Protein AF-A0A1M6VNC9-F1 (afdb_monomer_lite)

Structure (mmCIF, N/CA/C/O backbone):
data_AF-A0A1M6VNC9-F1
#
_entry.id   AF-A0A1M6VNC9-F1
#
loop_
_atom_site.group_PDB
_atom_site.id
_atom_site.type_symbol
_atom_site.label_atom_id
_atom_site.label_alt_id
_atom_site.label_comp_id
_atom_site.label_asym_id
_atom_site.label_entity_id
_atom_site.label_seq_id
_atom_site.pdbx_PDB_ins_code
_atom_site.Cartn_x
_atom_site.Cartn_y
_atom_site.Cartn_z
_atom_site.occupancy
_atom_site.B_iso_or_equiv
_atom_site.auth_seq_id
_atom_site.auth_comp_id
_atom_site.auth_asym_id
_atom_site.auth_atom_id
_atom_site.pdbx_PDB_model_num
ATOM 1 N N . MET A 1 1 ? 48.942 -7.621 -5.366 1.00 63.88 1 MET A N 1
ATOM 2 C CA . MET A 1 1 ? 47.848 -6.748 -5.833 1.00 63.88 1 MET A CA 1
ATOM 3 C C . MET A 1 1 ? 48.487 -5.502 -6.416 1.00 63.88 1 MET A C 1
ATOM 5 O O . MET A 1 1 ? 49.354 -4.935 -5.754 1.00 63.88 1 MET A O 1
ATOM 9 N N . SER A 1 2 ? 48.194 -5.181 -7.674 1.00 83.44 2 SER A N 1
ATOM 10 C CA . SER A 1 2 ? 48.846 -4.086 -8.404 1.00 83.44 2 SER A CA 1
ATOM 11 C C . SER A 1 2 ? 48.320 -2.714 -7.954 1.00 83.44 2 SER A C 1
ATOM 13 O O . SER A 1 2 ? 47.311 -2.622 -7.248 1.00 83.44 2 SER A O 1
ATOM 15 N N . LYS A 1 3 ? 49.017 -1.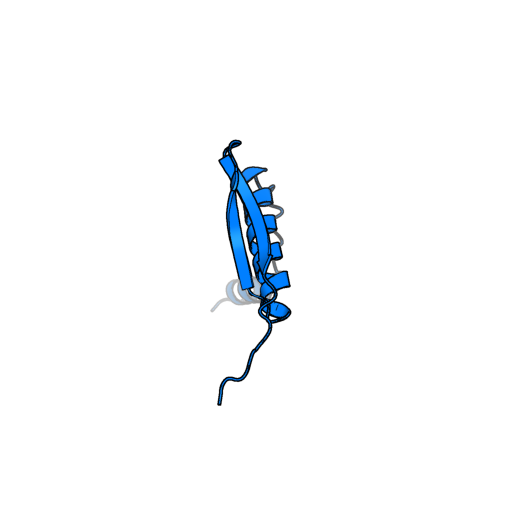631 -8.323 1.00 74.25 3 LYS A N 1
ATOM 16 C CA . LYS A 1 3 ? 48.550 -0.262 -8.040 1.00 74.25 3 LYS A CA 1
ATOM 17 C C . LYS A 1 3 ? 47.262 0.046 -8.808 1.00 74.25 3 LYS A C 1
ATOM 19 O O . LYS A 1 3 ? 46.395 0.721 -8.261 1.00 74.25 3 LYS A O 1
ATOM 24 N N . GLU A 1 4 ? 47.114 -0.498 -10.014 1.00 73.56 4 GLU A N 1
ATOM 25 C CA . GLU A 1 4 ? 45.882 -0.450 -10.801 1.00 73.56 4 GLU A CA 1
ATOM 26 C C . GLU A 1 4 ? 44.702 -1.103 -10.067 1.00 73.56 4 GLU A C 1
ATOM 28 O O . GLU A 1 4 ? 43.628 -0.505 -10.001 1.00 73.56 4 GLU A O 1
ATOM 33 N N . ASP A 1 5 ? 44.911 -2.268 -9.442 1.00 69.00 5 ASP A N 1
ATOM 34 C CA . ASP A 1 5 ? 43.859 -2.963 -8.684 1.00 69.00 5 ASP A CA 1
ATOM 35 C C . ASP A 1 5 ? 43.397 -2.135 -7.473 1.00 69.00 5 ASP A C 1
ATOM 37 O O . ASP A 1 5 ? 42.200 -1.986 -7.232 1.00 69.00 5 ASP A O 1
ATOM 41 N N . MET A 1 6 ? 44.338 -1.541 -6.725 1.00 62.38 6 MET A N 1
ATOM 42 C CA . MET A 1 6 ? 44.004 -0.652 -5.601 1.00 62.38 6 MET A CA 1
ATOM 43 C C . MET A 1 6 ? 43.261 0.606 -6.058 1.00 62.38 6 MET A C 1
ATOM 45 O O . MET A 1 6 ? 42.344 1.053 -5.371 1.00 62.38 6 MET A O 1
ATOM 49 N N . ASN A 1 7 ? 43.624 1.166 -7.213 1.00 66.00 7 ASN A N 1
ATOM 50 C CA . ASN A 1 7 ? 42.977 2.360 -7.747 1.00 66.00 7 ASN A CA 1
ATOM 51 C C . ASN A 1 7 ? 41.538 2.073 -8.206 1.00 66.00 7 ASN A C 1
ATOM 53 O O . ASN A 1 7 ? 40.662 2.911 -8.031 1.00 66.00 7 ASN A O 1
ATOM 57 N N . MET A 1 8 ? 41.267 0.876 -8.736 1.00 60.12 8 MET A N 1
ATOM 58 C CA . MET A 1 8 ? 39.917 0.458 -9.132 1.00 60.12 8 MET A CA 1
ATOM 59 C C . MET A 1 8 ? 38.989 0.280 -7.917 1.00 60.12 8 MET A C 1
ATOM 61 O O . MET A 1 8 ? 37.826 0.671 -7.968 1.00 60.12 8 MET A O 1
ATOM 65 N N . ILE A 1 9 ? 39.523 -0.246 -6.808 1.00 64.75 9 ILE A N 1
ATOM 66 C CA . ILE A 1 9 ? 38.790 -0.434 -5.543 1.00 64.75 9 ILE A CA 1
ATOM 67 C C . ILE A 1 9 ? 38.517 0.908 -4.848 1.00 64.75 9 ILE A C 1
ATOM 69 O O . ILE A 1 9 ? 37.421 1.125 -4.346 1.00 64.75 9 ILE A O 1
ATOM 73 N N . MET A 1 10 ? 39.488 1.828 -4.836 1.00 59.16 10 MET A N 1
ATOM 74 C CA . MET A 1 10 ? 39.343 3.156 -4.212 1.00 59.16 10 MET A CA 1
ATOM 75 C C . MET A 1 10 ? 38.379 4.081 -4.966 1.00 59.16 10 MET A C 1
ATOM 77 O O . MET A 1 10 ? 37.908 5.067 -4.405 1.00 59.16 10 MET A O 1
ATOM 81 N N . ASN A 1 11 ? 38.092 3.774 -6.233 1.00 58.12 11 ASN A N 1
ATOM 82 C CA . ASN A 1 11 ? 37.288 4.606 -7.118 1.00 58.12 11 ASN A CA 1
ATOM 83 C C . ASN A 1 11 ? 35.866 4.064 -7.325 1.00 58.12 11 ASN A C 1
ATOM 85 O O . ASN A 1 11 ? 35.215 4.413 -8.313 1.00 58.12 11 ASN A O 1
ATOM 89 N N . THR A 1 12 ? 35.351 3.244 -6.398 1.00 56.41 12 THR A N 1
ATOM 90 C CA . THR A 1 12 ? 33.920 2.910 -6.318 1.00 56.41 12 THR A CA 1
ATOM 91 C C . THR A 1 12 ? 33.122 4.136 -5.882 1.00 56.41 12 THR A C 1
ATOM 93 O O . THR A 1 12 ? 32.578 4.213 -4.784 1.00 56.41 12 THR A O 1
ATOM 96 N N . SER A 1 13 ? 33.083 5.126 -6.765 1.00 66.75 13 SER A N 1
ATOM 97 C CA . SER A 1 13 ? 32.118 6.209 -6.736 1.00 66.75 13 SER A CA 1
ATOM 98 C C . SER A 1 13 ? 30.736 5.569 -6.824 1.00 66.75 13 SER A C 1
ATOM 100 O O . SER A 1 13 ? 30.494 4.762 -7.728 1.00 66.75 13 SER A O 1
ATOM 102 N N . GLU A 1 14 ? 29.838 5.895 -5.894 1.00 66.31 14 GLU A N 1
ATOM 103 C CA . GLU A 1 14 ? 28.436 5.490 -5.991 1.00 66.31 14 GLU A CA 1
ATOM 104 C C . GLU A 1 14 ? 27.888 5.949 -7.345 1.00 66.31 14 GLU A C 1
ATOM 106 O O . GLU A 1 14 ? 27.646 7.130 -7.598 1.00 66.31 14 GLU A O 1
ATOM 111 N N . THR A 1 15 ? 27.752 5.000 -8.266 1.00 62.19 15 THR A N 1
ATOM 112 C CA . THR A 1 15 ? 27.245 5.288 -9.599 1.00 62.19 15 THR A CA 1
ATOM 113 C C . THR A 1 15 ? 25.734 5.367 -9.493 1.00 62.19 15 THR A C 1
ATOM 115 O O . THR A 1 15 ? 25.046 4.354 -9.373 1.00 62.19 15 THR A O 1
ATOM 118 N N . THR A 1 16 ? 25.206 6.588 -9.523 1.00 61.78 16 THR A N 1
ATOM 119 C CA . THR A 1 16 ? 23.761 6.805 -9.600 1.00 61.78 16 THR A CA 1
ATOM 120 C C . THR A 1 16 ? 23.299 6.498 -11.023 1.00 61.78 16 THR A C 1
ATOM 122 O O . THR A 1 16 ? 23.525 7.278 -11.946 1.00 61.78 16 THR 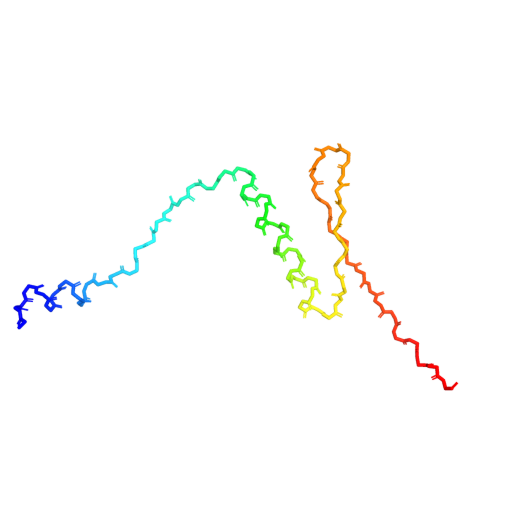A O 1
ATOM 125 N N . ILE A 1 17 ? 22.664 5.341 -11.218 1.00 73.94 17 ILE A N 1
ATOM 126 C CA . ILE A 1 17 ? 22.047 4.975 -12.497 1.00 73.94 17 ILE A CA 1
ATOM 127 C C . ILE A 1 17 ? 20.619 5.529 -12.513 1.00 73.94 17 ILE A C 1
ATOM 129 O O . ILE A 1 17 ? 19.742 5.045 -11.797 1.00 73.94 17 ILE A O 1
ATOM 133 N N . ASN A 1 18 ? 20.371 6.529 -13.359 1.00 66.50 18 ASN A N 1
ATOM 134 C CA . ASN A 1 18 ? 19.030 7.066 -13.588 1.00 66.50 18 ASN A CA 1
ATOM 135 C C . ASN A 1 18 ? 18.228 6.097 -14.467 1.00 66.50 18 ASN A C 1
ATOM 137 O O . ASN A 1 18 ? 18.222 6.208 -15.691 1.00 66.50 18 ASN A O 1
ATOM 141 N N . ILE A 1 19 ? 17.567 5.123 -13.843 1.00 75.44 19 ILE A N 1
ATOM 142 C CA . ILE A 1 19 ? 16.666 4.203 -14.543 1.00 75.44 19 ILE A CA 1
ATOM 143 C C . ILE A 1 19 ? 15.284 4.845 -14.617 1.00 75.44 19 ILE A C 1
ATOM 145 O O . ILE A 1 19 ? 14.622 5.052 -13.595 1.00 75.44 19 ILE A O 1
ATOM 149 N N . GLU A 1 20 ? 14.814 5.131 -15.829 1.00 80.94 20 GLU A N 1
ATOM 150 C CA . GLU A 1 20 ? 13.439 5.568 -16.016 1.00 80.94 20 GLU A CA 1
ATOM 151 C C . GLU A 1 20 ? 12.485 4.402 -15.730 1.00 80.94 20 GLU A C 1
ATOM 153 O O . GLU A 1 20 ? 12.381 3.422 -16.470 1.00 80.94 20 GLU A O 1
ATOM 158 N N . LEU A 1 21 ? 11.794 4.482 -14.595 1.00 83.56 21 LEU A N 1
ATOM 159 C CA . LEU A 1 21 ? 10.817 3.474 -14.219 1.00 83.56 21 LEU A CA 1
ATOM 160 C C . LEU A 1 21 ? 9.584 3.568 -15.116 1.00 83.56 21 LEU A C 1
ATOM 162 O O . LEU A 1 21 ? 8.998 4.642 -15.277 1.00 83.56 21 LEU A O 1
ATOM 166 N N . SER A 1 22 ? 9.123 2.415 -15.603 1.00 89.44 22 SER A N 1
ATOM 167 C CA . SER A 1 22 ? 7.810 2.314 -16.241 1.00 89.44 22 SER A CA 1
ATOM 168 C C . SER A 1 22 ? 6.715 2.850 -15.314 1.00 89.44 22 SER A C 1
ATOM 170 O O . SER A 1 22 ? 6.804 2.748 -14.085 1.00 89.44 22 SER A O 1
ATOM 172 N N . ASP A 1 23 ? 5.622 3.354 -15.885 1.00 88.25 23 ASP A N 1
ATOM 173 C CA . ASP A 1 23 ? 4.503 3.858 -15.084 1.00 88.25 23 ASP A CA 1
ATOM 174 C C . ASP A 1 23 ? 3.916 2.790 -14.156 1.00 88.25 23 ASP A C 1
ATOM 176 O O . ASP A 1 23 ? 3.427 3.097 -13.067 1.00 88.25 23 ASP A O 1
ATOM 180 N N . LYS A 1 24 ? 4.000 1.512 -14.550 1.00 87.06 24 LYS A N 1
ATOM 181 C CA . LYS A 1 24 ? 3.611 0.385 -13.698 1.00 87.06 24 LYS A CA 1
ATOM 182 C C . LYS A 1 24 ? 4.504 0.294 -12.458 1.00 87.06 24 LYS A C 1
ATOM 184 O O . LYS A 1 24 ? 3.976 0.174 -11.356 1.00 87.06 24 LYS A O 1
ATOM 189 N N . HIS A 1 25 ? 5.824 0.402 -12.613 1.00 89.38 25 HIS A N 1
ATOM 190 C CA . HIS A 1 25 ? 6.753 0.413 -11.480 1.00 89.38 25 HIS A CA 1
ATOM 191 C C . HIS A 1 25 ? 6.547 1.641 -10.590 1.00 89.38 25 HIS A C 1
ATOM 193 O O . HIS A 1 25 ? 6.452 1.493 -9.373 1.00 89.38 25 HIS A O 1
ATOM 199 N N . LYS A 1 26 ? 6.367 2.832 -11.178 1.00 90.94 26 LYS A N 1
ATOM 200 C CA . LYS A 1 26 ? 6.053 4.060 -10.426 1.00 90.94 26 LYS A CA 1
ATOM 201 C C . LYS A 1 26 ? 4.783 3.896 -9.581 1.00 90.94 26 LYS A C 1
ATOM 203 O O . LYS A 1 26 ? 4.767 4.294 -8.418 1.00 90.94 26 LYS A O 1
ATOM 208 N N . ARG A 1 27 ? 3.727 3.278 -10.126 1.00 90.19 27 ARG A N 1
ATOM 209 C CA . ARG A 1 27 ? 2.489 2.980 -9.380 1.00 90.19 27 ARG A CA 1
ATOM 210 C C . ARG A 1 27 ? 2.712 1.982 -8.241 1.00 90.19 27 ARG A C 1
ATOM 212 O O . ARG A 1 27 ? 2.200 2.211 -7.151 1.00 90.19 27 ARG A O 1
ATOM 219 N N . ASN A 1 28 ? 3.492 0.925 -8.463 1.00 90.69 28 ASN A N 1
ATOM 220 C CA . ASN A 1 28 ? 3.804 -0.059 -7.421 1.00 90.69 28 ASN A CA 1
ATOM 221 C C . ASN A 1 28 ? 4.622 0.550 -6.272 1.00 90.69 28 ASN A C 1
ATOM 223 O O . ASN A 1 28 ? 4.347 0.263 -5.112 1.00 90.69 28 ASN A O 1
ATOM 227 N N . LEU A 1 29 ? 5.579 1.432 -6.574 1.00 94.12 29 LEU A N 1
ATOM 228 C CA . LEU A 1 29 ? 6.334 2.146 -5.540 1.00 94.12 29 LEU A CA 1
ATOM 229 C C . LEU A 1 29 ? 5.443 3.088 -4.730 1.00 94.12 29 LEU A C 1
ATOM 231 O O . LEU A 1 29 ? 5.564 3.144 -3.512 1.00 94.12 29 LEU A O 1
ATOM 235 N N . ARG A 1 30 ? 4.510 3.794 -5.384 1.00 94.56 30 ARG A N 1
ATOM 236 C CA . ARG A 1 30 ? 3.515 4.617 -4.676 1.00 94.56 30 ARG A CA 1
ATOM 237 C C . ARG A 1 30 ? 2.641 3.770 -3.753 1.00 94.56 30 ARG A C 1
ATOM 239 O O . ARG A 1 30 ? 2.400 4.181 -2.627 1.00 94.56 30 ARG A O 1
ATOM 246 N N . LEU A 1 31 ? 2.218 2.590 -4.213 1.00 96.25 31 LEU A N 1
ATOM 247 C CA . LEU A 1 31 ? 1.443 1.643 -3.413 1.00 96.25 31 LEU A CA 1
ATOM 248 C C . LEU A 1 31 ? 2.199 1.224 -2.143 1.00 96.25 31 LEU A C 1
ATOM 250 O O . LEU A 1 31 ? 1.659 1.353 -1.047 1.00 96.25 31 LEU A O 1
ATOM 254 N N . LEU A 1 32 ? 3.448 0.769 -2.290 1.00 97.06 32 LEU A N 1
ATOM 255 C CA . LEU A 1 32 ? 4.293 0.360 -1.163 1.00 97.06 32 LEU A CA 1
ATOM 256 C C . LEU A 1 32 ? 4.549 1.517 -0.197 1.00 97.06 32 LEU A C 1
ATOM 258 O O . LEU A 1 32 ? 4.350 1.364 1.004 1.00 97.06 32 LEU A O 1
ATOM 262 N N . ARG A 1 33 ? 4.886 2.697 -0.726 1.00 97.88 33 ARG A N 1
ATOM 263 C CA . ARG A 1 33 ? 5.111 3.896 0.084 1.00 97.88 33 ARG A CA 1
ATOM 264 C C . ARG A 1 33 ? 3.887 4.262 0.926 1.00 97.88 33 ARG A C 1
ATOM 266 O O . ARG A 1 33 ? 4.036 4.579 2.099 1.00 97.88 33 ARG A O 1
ATOM 273 N N . SER A 1 34 ? 2.678 4.191 0.366 1.00 98.12 34 SER A N 1
ATOM 274 C CA . SER A 1 34 ? 1.455 4.458 1.134 1.00 98.12 34 SER A CA 1
ATOM 275 C C . SER A 1 34 ? 1.242 3.445 2.264 1.00 98.12 34 SER A C 1
ATOM 277 O O . SER A 1 34 ? 0.836 3.835 3.356 1.00 98.12 34 SER A O 1
ATOM 279 N N . ILE A 1 35 ? 1.541 2.163 2.031 1.00 98.19 35 ILE A N 1
ATOM 280 C CA . ILE A 1 35 ? 1.455 1.114 3.060 1.00 98.19 35 ILE A CA 1
ATOM 281 C C . ILE A 1 35 ? 2.473 1.372 4.180 1.00 98.19 35 ILE A C 1
ATOM 283 O O . ILE A 1 35 ? 2.116 1.316 5.357 1.00 98.19 35 ILE A O 1
ATOM 287 N N . GLU A 1 36 ? 3.718 1.702 3.836 1.00 98.25 36 GLU A N 1
ATOM 288 C CA . GLU A 1 36 ? 4.761 2.040 4.814 1.00 98.25 36 GLU A CA 1
ATOM 289 C C . GLU A 1 36 ? 4.385 3.273 5.639 1.00 98.25 36 GLU A C 1
ATOM 291 O O . GLU A 1 36 ? 4.491 3.260 6.862 1.00 98.25 36 GLU A O 1
ATOM 296 N N . GLU A 1 37 ? 3.896 4.337 4.998 1.00 97.94 37 GLU A N 1
ATOM 297 C CA . GLU A 1 37 ? 3.497 5.565 5.689 1.00 97.94 37 GLU A CA 1
ATOM 298 C C . GLU A 1 37 ? 2.358 5.317 6.690 1.00 97.94 37 GLU A C 1
ATOM 300 O O . GLU A 1 37 ? 2.392 5.865 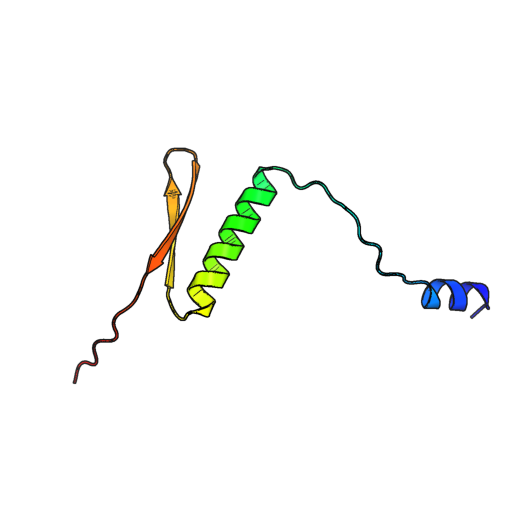7.795 1.00 97.94 37 GLU A O 1
ATOM 305 N N . ILE A 1 38 ? 1.369 4.495 6.324 1.00 97.81 38 ILE A N 1
ATOM 306 C CA . ILE A 1 38 ? 0.244 4.116 7.193 1.00 97.81 38 ILE A CA 1
ATOM 307 C C . ILE A 1 38 ? 0.727 3.269 8.374 1.00 97.81 38 ILE A C 1
ATOM 309 O O . ILE A 1 38 ? 0.462 3.602 9.532 1.00 97.81 38 ILE A O 1
ATOM 313 N N . THR A 1 39 ? 1.486 2.210 8.095 1.00 96.06 39 THR A N 1
ATOM 314 C CA . THR A 1 39 ? 1.940 1.265 9.126 1.00 96.06 39 THR A CA 1
ATOM 315 C C . THR A 1 39 ? 2.977 1.878 10.066 1.00 96.06 39 THR A C 1
ATOM 317 O O . THR A 1 39 ? 2.967 1.586 11.261 1.00 96.06 39 THR A O 1
ATOM 320 N N . LYS A 1 40 ? 3.786 2.838 9.597 1.00 97.19 40 LYS A N 1
ATOM 321 C CA . LYS A 1 40 ? 4.689 3.643 10.438 1.00 97.19 40 LYS A CA 1
ATOM 322 C C . LYS A 1 40 ? 3.952 4.451 11.514 1.00 97.19 40 LYS A C 1
ATOM 324 O O . LYS A 1 40 ? 4.533 4.736 12.558 1.00 97.19 40 LYS A O 1
ATOM 329 N N . ARG A 1 41 ? 2.686 4.821 11.287 1.00 94.94 41 ARG A N 1
ATOM 330 C CA . ARG A 1 41 ? 1.837 5.499 12.287 1.00 94.94 41 ARG A CA 1
ATOM 331 C C . ARG A 1 41 ? 1.156 4.530 13.260 1.00 94.94 41 ARG A C 1
ATOM 333 O O . ARG A 1 41 ? 0.427 4.985 14.136 1.00 94.94 41 ARG A O 1
ATOM 340 N N . GLY A 1 42 ? 1.375 3.221 13.113 1.00 92.94 42 GLY A N 1
ATOM 341 C CA . GLY A 1 42 ? 0.734 2.184 13.924 1.00 92.94 42 GLY A CA 1
ATOM 342 C C . GLY A 1 42 ? -0.693 1.835 13.492 1.00 92.94 42 GLY A C 1
ATOM 343 O O . GLY A 1 42 ? -1.409 1.197 14.260 1.00 92.94 42 GLY A O 1
ATOM 344 N N . ASN A 1 43 ? -1.115 2.256 12.295 1.00 96.25 43 ASN A N 1
ATOM 345 C CA . ASN A 1 4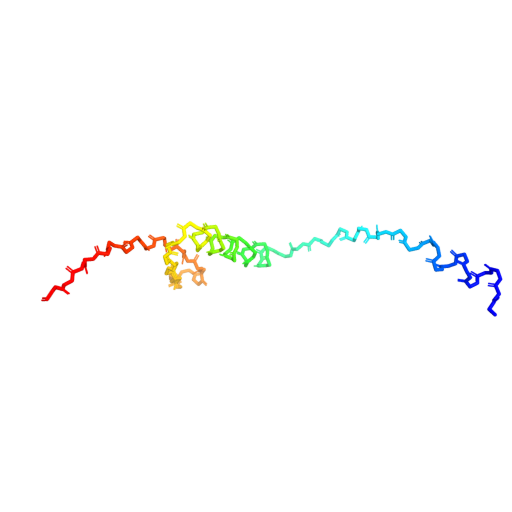3 ? -2.420 1.913 11.727 1.00 96.25 43 ASN A CA 1
ATOM 346 C C . ASN A 1 43 ? -2.295 0.759 10.726 1.00 96.25 43 ASN A C 1
ATOM 348 O O . ASN A 1 43 ? -1.232 0.542 10.142 1.00 96.25 43 ASN A O 1
ATOM 352 N N . ASP A 1 44 ? -3.397 0.055 10.484 1.00 96.12 44 ASP A N 1
ATOM 353 C CA . ASP A 1 44 ? -3.441 -0.998 9.472 1.00 96.12 44 ASP A CA 1
ATOM 354 C C . ASP A 1 44 ? -3.671 -0.396 8.081 1.00 96.12 44 ASP A C 1
ATOM 356 O O . ASP A 1 44 ? -4.313 0.647 7.932 1.00 96.12 44 ASP A O 1
ATOM 360 N N . ALA A 1 45 ? -3.175 -1.071 7.046 1.00 97.50 45 ALA A N 1
ATOM 361 C CA . ALA A 1 45 ? -3.433 -0.717 5.656 1.00 97.50 45 ALA A CA 1
ATOM 362 C C . ALA A 1 45 ? -4.272 -1.812 4.985 1.00 97.50 45 ALA A C 1
ATOM 364 O O . ALA A 1 45 ? -3.829 -2.954 4.869 1.00 97.50 45 ALA A O 1
ATOM 365 N N . GLU A 1 46 ? -5.465 -1.463 4.503 1.00 97.69 46 GLU A N 1
ATOM 366 C CA . GLU A 1 46 ? -6.269 -2.347 3.657 1.00 97.69 46 GLU A CA 1
ATOM 367 C C . GLU A 1 46 ? -5.998 -2.032 2.185 1.00 97.69 46 GLU A C 1
ATOM 369 O O . GLU A 1 46 ? -6.156 -0.894 1.740 1.00 97.69 46 GLU A O 1
ATOM 374 N N . VAL A 1 47 ? -5.609 -3.048 1.412 1.00 97.69 47 VAL A N 1
ATOM 375 C CA . VAL A 1 47 ? -5.339 -2.912 -0.023 1.00 97.69 47 VAL A CA 1
ATOM 376 C C . VAL A 1 47 ? -6.441 -3.599 -0.817 1.00 97.69 47 VAL A C 1
ATOM 378 O O . VAL A 1 47 ? -6.661 -4.802 -0.685 1.00 97.69 47 VAL A O 1
ATOM 381 N N . ARG A 1 48 ? -7.101 -2.849 -1.702 1.00 97.56 48 ARG A N 1
ATOM 382 C CA . ARG A 1 48 ? -8.188 -3.356 -2.548 1.00 97.56 48 ARG A CA 1
ATOM 383 C C . ARG A 1 48 ? -7.874 -3.175 -4.024 1.00 97.56 48 ARG A C 1
ATOM 385 O O . ARG A 1 48 ? -7.467 -2.099 -4.457 1.00 97.56 48 ARG A O 1
ATOM 392 N N . ARG A 1 49 ? -8.139 -4.207 -4.828 1.00 96.81 49 ARG A N 1
ATOM 393 C CA . ARG A 1 49 ? -8.110 -4.093 -6.291 1.00 96.81 49 ARG A CA 1
ATOM 394 C C . ARG A 1 49 ? -9.403 -3.440 -6.794 1.00 96.81 49 ARG A C 1
ATOM 396 O O . ARG A 1 49 ? -10.502 -3.918 -6.513 1.00 96.81 49 ARG A O 1
ATOM 403 N N . LYS A 1 50 ? -9.268 -2.334 -7.522 1.00 96.06 50 LYS A N 1
ATOM 404 C CA . LYS A 1 50 ? -10.356 -1.598 -8.177 1.00 96.06 50 LYS A CA 1
ATOM 405 C C . LYS A 1 50 ? -10.785 -2.294 -9.475 1.00 96.06 50 LYS A C 1
ATOM 407 O O . LYS A 1 50 ? -10.054 -3.114 -10.031 1.00 96.06 50 LYS A O 1
ATOM 412 N N . LYS A 1 51 ? -11.966 -1.923 -9.989 1.00 96.56 51 LYS A N 1
ATOM 413 C CA . LYS A 1 51 ? -12.513 -2.433 -11.265 1.00 96.56 51 LYS A CA 1
ATOM 414 C C . LYS A 1 51 ? -11.598 -2.152 -12.463 1.00 96.56 51 LYS A C 1
ATOM 416 O O . LYS A 1 51 ? -11.521 -2.970 -13.367 1.00 96.56 51 LYS A O 1
ATOM 421 N N . ASP A 1 52 ? -10.882 -1.028 -12.434 1.00 93.12 52 ASP A N 1
ATOM 422 C CA . ASP A 1 52 ? -9.890 -0.631 -13.446 1.00 93.12 52 ASP A CA 1
ATOM 423 C C . ASP A 1 52 ? -8.569 -1.431 -13.362 1.00 93.12 52 ASP A C 1
ATOM 425 O O . ASP A 1 52 ? -7.620 -1.158 -14.094 1.00 93.12 52 ASP A O 1
ATOM 429 N N . GLY A 1 53 ? -8.482 -2.405 -12.450 1.00 91.06 53 GLY A N 1
ATOM 430 C CA . GLY A 1 53 ? -7.313 -3.251 -12.243 1.00 91.06 53 GLY A CA 1
ATOM 431 C C . GLY A 1 53 ? -6.203 -2.620 -11.400 1.00 91.06 53 GLY A C 1
ATOM 432 O O . GLY A 1 53 ? -5.253 -3.334 -11.070 1.00 91.06 53 GLY A O 1
ATOM 433 N N . GLN A 1 54 ? -6.314 -1.342 -11.024 1.00 91.56 54 GLN A N 1
ATOM 434 C CA . GLN A 1 54 ? -5.371 -0.671 -10.125 1.00 91.56 54 GLN A CA 1
ATOM 435 C C . GLN A 1 54 ? -5.668 -0.999 -8.652 1.00 91.56 54 GLN A C 1
ATOM 437 O O . GLN A 1 54 ? -6.730 -1.520 -8.317 1.00 91.56 54 GLN A O 1
ATOM 442 N N . TYR A 1 55 ? -4.747 -0.650 -7.755 1.00 95.69 55 TYR A N 1
ATOM 443 C CA . TYR A 1 55 ? -4.931 -0.803 -6.311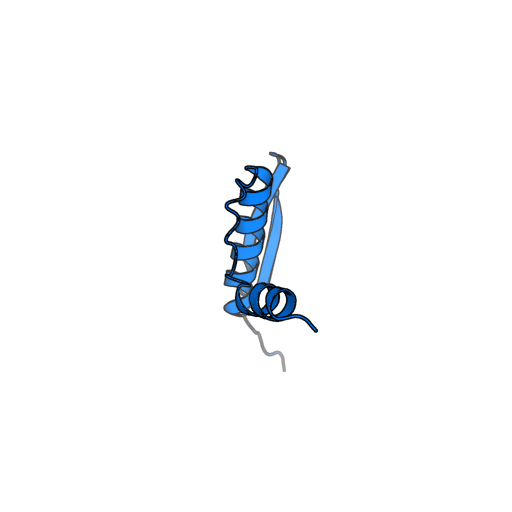 1.00 95.69 55 TYR A CA 1
ATOM 444 C C . TYR A 1 55 ? -5.338 0.516 -5.649 1.00 95.69 55 TYR A C 1
ATOM 446 O O . TYR A 1 55 ? -4.923 1.593 -6.079 1.00 95.69 55 TYR A O 1
ATOM 454 N N . ALA A 1 56 ? -6.148 0.416 -4.602 1.00 95.56 56 ALA A N 1
ATOM 455 C CA . ALA A 1 56 ? -6.403 1.465 -3.626 1.00 95.56 56 ALA A CA 1
ATOM 456 C C . ALA A 1 56 ? -5.888 0.998 -2.257 1.00 95.56 56 ALA A C 1
ATOM 458 O O . ALA A 1 56 ? -5.950 -0.197 -1.964 1.00 95.56 56 ALA A O 1
ATOM 459 N N . VAL A 1 57 ? -5.391 1.932 -1.443 1.00 97.88 57 VAL A N 1
ATOM 460 C CA . VAL A 1 57 ? -4.969 1.684 -0.057 1.00 97.88 57 VAL A CA 1
ATOM 461 C C . VAL A 1 57 ? -5.804 2.554 0.861 1.00 97.88 57 VAL A C 1
ATOM 463 O O . VAL A 1 57 ? -5.928 3.755 0.620 1.00 97.88 57 VAL A O 1
ATOM 466 N N . TYR A 1 58 ? -6.347 1.950 1.907 1.00 97.19 58 TYR A N 1
ATOM 467 C CA . TYR A 1 58 ? -7.111 2.630 2.940 1.00 97.19 58 TYR A CA 1
ATOM 468 C C . TYR A 1 58 ? -6.388 2.487 4.275 1.00 97.19 58 TYR A C 1
ATOM 470 O O . TYR A 1 58 ? -5.953 1.396 4.640 1.00 97.19 58 TYR A O 1
ATOM 478 N N . GLU A 1 59 ? -6.265 3.592 5.006 1.00 97.44 59 GLU A N 1
ATOM 479 C CA . GLU A 1 59 ? -5.795 3.572 6.390 1.00 97.44 59 GLU A CA 1
ATOM 480 C C . GLU A 1 59 ? -6.940 3.140 7.304 1.00 97.44 59 GLU A C 1
ATOM 482 O O . GLU A 1 59 ? -7.979 3.799 7.375 1.00 97.44 59 GLU A O 1
ATOM 487 N N . VAL A 1 60 ? -6.739 2.035 8.015 1.00 95.81 60 VAL A N 1
ATOM 488 C CA . VAL A 1 60 ? -7.698 1.473 8.960 1.00 95.81 60 VAL A CA 1
ATOM 489 C C . VAL A 1 60 ? -7.212 1.777 10.372 1.00 95.81 60 VAL A C 1
ATOM 491 O O . VAL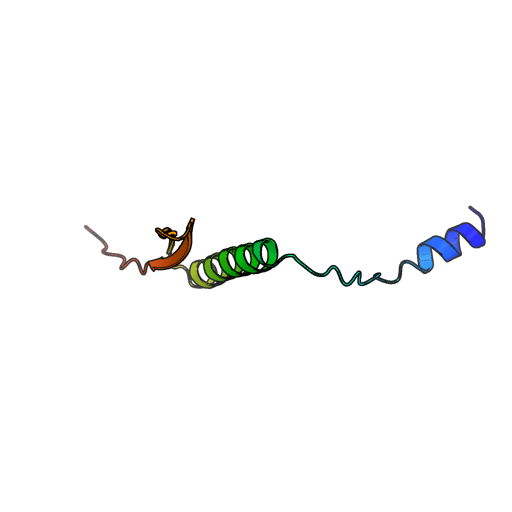 A 1 60 ? -6.250 1.192 10.873 1.00 95.81 60 VAL A O 1
ATOM 494 N N . LYS A 1 61 ? -7.894 2.717 11.030 1.00 91.31 61 LYS A N 1
ATOM 495 C CA . LYS A 1 61 ? -7.629 3.076 12.426 1.00 91.31 61 LYS A CA 1
ATOM 496 C C . LYS A 1 61 ? -8.391 2.127 13.339 1.00 91.31 61 LYS A C 1
ATOM 498 O O . LYS A 1 61 ? -9.618 2.179 13.411 1.00 91.31 61 LYS A O 1
ATOM 503 N N . LYS A 1 62 ? -7.667 1.259 14.040 1.00 83.62 62 LYS A N 1
ATOM 504 C CA . LYS A 1 62 ? -8.263 0.384 15.050 1.00 83.62 62 LYS A CA 1
ATOM 505 C C . LYS A 1 62 ? -8.365 1.128 16.376 1.00 83.62 62 LYS A C 1
ATOM 507 O O . LYS A 1 62 ? -7.354 1.500 16.965 1.00 83.62 62 LYS A O 1
ATOM 512 N N . ASN A 1 63 ? -9.587 1.299 16.868 1.00 81.94 63 ASN A N 1
ATOM 513 C CA . ASN A 1 63 ? -9.809 1.704 18.251 1.00 81.94 63 ASN A CA 1
ATOM 514 C C . ASN A 1 63 ? -9.556 0.486 19.146 1.00 81.94 63 ASN A C 1
ATOM 516 O O . ASN A 1 63 ? -10.182 -0.557 18.958 1.00 81.94 63 ASN A O 1
ATOM 520 N N . LYS A 1 64 ? -8.635 0.597 20.108 1.00 73.75 64 LYS A N 1
ATOM 521 C CA . LYS A 1 64 ? -8.463 -0.438 21.132 1.00 73.75 64 LYS A CA 1
ATOM 522 C C . LYS A 1 64 ? -9.615 -0.327 22.123 1.00 73.75 64 LYS A C 1
ATOM 524 O O . LYS A 1 64 ? -9.688 0.642 22.869 1.00 73.75 64 LYS A O 1
ATOM 529 N N . VAL A 1 65 ? -10.496 -1.320 22.124 1.00 82.12 65 VAL A N 1
ATOM 530 C CA . VAL A 1 65 ? -11.459 -1.529 23.206 1.00 82.12 65 VAL A CA 1
ATOM 531 C C . VAL A 1 65 ? -10.849 -2.586 24.119 1.00 82.12 65 VAL A C 1
ATOM 533 O O . VAL A 1 65 ? -10.644 -3.718 23.686 1.00 82.12 65 VAL A O 1
ATOM 536 N N . ALA A 1 66 ? -10.482 -2.203 25.342 1.00 78.00 66 ALA A N 1
ATOM 537 C CA . ALA A 1 66 ? -10.147 -3.170 26.379 1.00 78.00 66 ALA A CA 1
ATOM 538 C C . ALA A 1 66 ? -11.458 -3.802 26.859 1.00 78.00 66 ALA A C 1
ATOM 540 O O . ALA A 1 66 ? -12.406 -3.078 27.164 1.00 78.00 66 ALA A O 1
ATOM 541 N N . VAL A 1 67 ? -11.525 -5.129 26.857 1.00 78.69 67 VAL A N 1
ATOM 542 C CA . VAL A 1 67 ? -12.658 -5.886 27.396 1.00 78.69 67 VAL A CA 1
ATOM 543 C C . VAL A 1 67 ? -12.139 -6.589 28.645 1.00 78.69 67 VAL A C 1
ATOM 545 O O . VAL A 1 67 ? -11.111 -7.265 28.559 1.00 78.69 67 VAL A O 1
ATOM 548 N N . GLU A 1 68 ? -12.796 -6.353 29.779 1.00 74.56 68 GLU A N 1
ATOM 549 C CA . GLU A 1 68 ? -12.563 -7.043 31.057 1.00 74.56 68 GLU A CA 1
ATOM 550 C C . GLU A 1 68 ? -13.394 -8.326 31.150 1.00 74.56 68 GLU A C 1
ATOM 552 O O . GLU A 1 68 ? -14.536 -8.328 30.627 1.00 74.56 68 GLU A O 1
#

Radius of gyration: 22.16 Å; chains: 1; bounding box: 62×14×47 Å

Sequence (68 aa):
MSKEDMNMIMNTSETTINIELSDKHKRNLRLLRSIEEITKRGNDAEVRRKKDGQYAVYEVKKNKVAVE

pLDDT: mean 84.96, std 13.31, range [56.41, 98.25]

Foldseek 3Di:
DDPVVVVVVVPPDPDDDPDDDDPVVVLVVVVVVVQCVLVVVVWHWDWDQDPVRGIDIDTHDDDDDDDD

Organism: NCBI:txid1121950

Secondary structure (DSSP, 8-state):
--HHHHHHHHT-----------HHHHHHHHHHHHHHHHHHTT-EEEEEE-TTS-EEEEEE--------